Protein AF-A0AAX3N9U9-F1 (afdb_monomer_lite)

pLDDT: mean 83.17, std 14.62, range [28.64, 97.0]

Sequence (99 aa):
MCKTNSFKNKINFCFFFKNKQYFYKKYMKIFVSKKCKLKTNDIIITKNIFFLNKKIAIFKIEKILNIKERSIKFKRRKRYKKIFGYKKKYIIINLIYVK

Structure (mmCIF, N/CA/C/O backbone):
data_AF-A0AAX3N9U9-F1
#
_entry.id   AF-A0AAX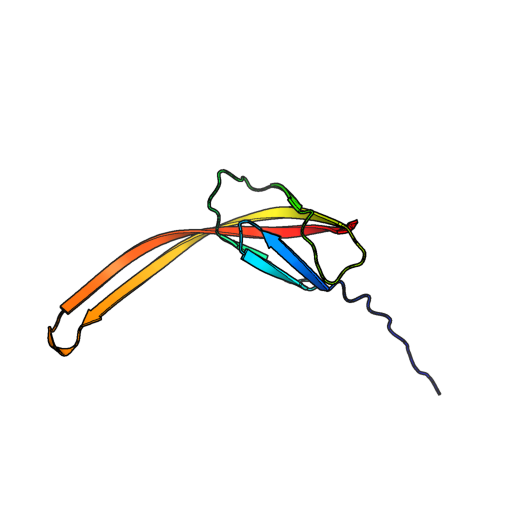3N9U9-F1
#
loop_
_atom_site.group_PDB
_atom_site.id
_atom_site.type_symbol
_atom_site.label_atom_id
_atom_site.label_alt_id
_atom_site.label_comp_id
_atom_site.label_asym_id
_atom_site.label_entity_id
_atom_site.label_seq_id
_atom_site.pdbx_PDB_ins_code
_atom_site.Cartn_x
_atom_site.Cartn_y
_atom_site.Cartn_z
_atom_site.occupancy
_atom_site.B_iso_or_equiv
_atom_site.auth_seq_id
_atom_site.auth_comp_id
_atom_site.auth_asym_id
_atom_site.auth_atom_id
_atom_site.pdbx_PDB_model_num
ATOM 1 N N . MET A 1 1 ? -22.392 -31.627 29.376 1.00 49.62 1 MET A N 1
ATOM 2 C CA . MET A 1 1 ? -22.652 -30.202 29.082 1.00 49.62 1 MET A CA 1
ATOM 3 C C . MET A 1 1 ? -21.390 -29.418 29.405 1.00 49.62 1 MET A C 1
ATOM 5 O O . MET A 1 1 ? -21.026 -29.396 30.562 1.00 49.62 1 MET A O 1
ATOM 9 N N . CYS A 1 2 ? -20.725 -28.843 28.398 1.00 28.64 2 CYS A N 1
ATOM 10 C CA . CYS A 1 2 ? -19.701 -27.795 28.525 1.00 28.64 2 CYS A CA 1
ATOM 11 C C . CYS A 1 2 ? -19.645 -27.059 27.174 1.00 28.64 2 CYS A C 1
ATOM 13 O O . CYS A 1 2 ? -19.053 -27.562 26.224 1.00 28.64 2 CYS A O 1
ATOM 15 N N . LYS A 1 3 ? -20.307 -25.899 27.051 1.00 36.72 3 LYS A N 1
ATOM 16 C CA . LYS A 1 3 ? -20.094 -24.970 25.927 1.00 36.72 3 LYS A CA 1
ATOM 17 C C . LYS A 1 3 ? -19.068 -23.939 26.383 1.00 36.72 3 LYS A C 1
ATOM 19 O O . LYS A 1 3 ? -19.394 -23.063 27.178 1.00 36.72 3 LYS A O 1
ATOM 24 N N . THR A 1 4 ? -17.835 -24.021 25.893 1.00 45.69 4 THR A N 1
ATOM 25 C CA . THR A 1 4 ? -16.869 -22.930 26.052 1.00 45.69 4 THR A CA 1
ATOM 26 C C . THR A 1 4 ? -17.204 -21.839 25.040 1.00 45.69 4 THR A C 1
ATOM 28 O O . THR A 1 4 ? -16.772 -21.861 23.888 1.00 45.69 4 THR A O 1
ATOM 31 N N . ASN A 1 5 ? -17.997 -20.856 25.471 1.00 43.06 5 ASN A N 1
ATOM 32 C CA . ASN A 1 5 ? -18.200 -19.616 24.724 1.00 43.06 5 ASN A CA 1
ATOM 33 C C . ASN A 1 5 ? -16.906 -18.791 24.760 1.00 43.06 5 ASN A C 1
ATOM 35 O O . ASN A 1 5 ? -16.745 -17.842 25.521 1.00 43.06 5 ASN A O 1
ATOM 39 N N . SER A 1 6 ? -15.959 -19.177 23.912 1.00 39.03 6 SER A N 1
ATOM 40 C CA . SER A 1 6 ? -14.798 -18.381 23.539 1.00 39.03 6 SER A CA 1
ATOM 41 C C . SER A 1 6 ? -15.292 -17.175 22.735 1.00 39.03 6 SER A C 1
ATOM 43 O O . SER A 1 6 ? -15.340 -17.190 21.503 1.00 39.03 6 SER A O 1
ATOM 45 N N . PHE A 1 7 ? -15.698 -16.110 23.433 1.00 42.16 7 PHE A N 1
ATOM 46 C CA . PHE A 1 7 ? -15.911 -14.793 22.837 1.00 42.16 7 PHE A CA 1
ATOM 47 C C . PHE A 1 7 ? -14.554 -14.229 22.390 1.00 42.16 7 PHE A C 1
ATOM 49 O O . PHE A 1 7 ? -13.974 -13.332 22.997 1.00 42.16 7 PHE A O 1
ATOM 56 N N . LYS A 1 8 ? -14.002 -14.758 21.293 1.00 44.03 8 LYS A N 1
ATOM 57 C CA . LYS A 1 8 ? -12.950 -14.061 20.553 1.00 44.03 8 LYS A CA 1
ATOM 58 C C . LYS A 1 8 ? -13.595 -12.808 19.973 1.00 44.03 8 LYS A C 1
ATOM 60 O O . LYS A 1 8 ? -14.243 -12.894 18.932 1.00 44.03 8 LYS A O 1
ATOM 65 N N . ASN A 1 9 ? -13.400 -11.655 20.617 1.00 53.56 9 ASN A N 1
ATOM 66 C CA . ASN A 1 9 ? -13.712 -10.348 20.038 1.00 53.56 9 ASN A CA 1
ATOM 67 C C . ASN A 1 9 ? -12.950 -10.202 18.711 1.00 53.56 9 ASN A C 1
ATOM 69 O O . ASN A 1 9 ? -11.772 -9.829 18.664 1.00 53.56 9 ASN A O 1
ATOM 73 N N . LYS A 1 10 ? -13.610 -10.575 17.613 1.00 62.69 10 LYS A N 1
ATOM 74 C CA . LYS A 1 10 ? -13.112 -10.418 16.250 1.00 62.69 10 LYS A CA 1
ATOM 75 C C . LYS A 1 10 ? -13.286 -8.944 15.888 1.00 62.69 10 LYS A C 1
ATOM 77 O O . LYS A 1 10 ? -14.341 -8.546 15.414 1.00 62.69 10 LYS A O 1
ATOM 82 N N . ILE A 1 11 ? -12.260 -8.128 16.147 1.00 71.50 11 ILE A N 1
ATOM 83 C CA . ILE A 1 11 ? -12.218 -6.739 15.670 1.00 71.50 11 ILE A CA 1
ATOM 84 C C . ILE A 1 11 ? -12.007 -6.786 14.156 1.00 71.50 11 ILE A C 1
ATOM 86 O O . ILE A 1 11 ? -10.880 -6.947 13.681 1.00 71.50 11 ILE A O 1
ATOM 90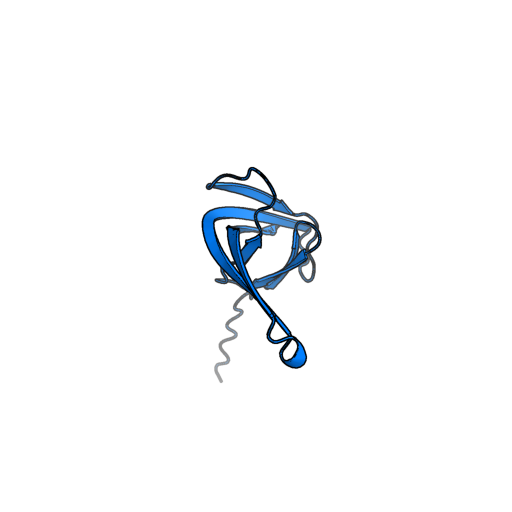 N N . ASN A 1 12 ? -13.111 -6.673 13.426 1.00 80.75 12 ASN A N 1
ATOM 91 C CA . ASN A 1 12 ? -13.145 -6.534 11.980 1.00 80.75 12 ASN A CA 1
ATOM 92 C C . ASN A 1 12 ? -13.850 -5.215 11.664 1.00 80.75 12 ASN A C 1
ATOM 94 O O . ASN A 1 12 ? -14.926 -4.969 12.199 1.00 80.75 12 ASN A O 1
ATOM 98 N N . PHE A 1 13 ? -13.259 -4.369 10.827 1.00 85.81 13 PHE A N 1
ATOM 99 C CA . PHE A 1 13 ? -13.892 -3.115 10.414 1.00 85.81 13 PHE A CA 1
ATOM 100 C C . PHE A 1 13 ? -13.400 -2.683 9.037 1.00 85.81 13 PHE A C 1
ATOM 102 O O . PHE A 1 13 ? -12.330 -3.096 8.590 1.00 85.81 13 PHE A O 1
ATOM 109 N N . CYS A 1 14 ? -14.168 -1.828 8.370 1.00 88.88 14 CYS A N 1
ATOM 110 C CA . CYS A 1 14 ? -13.726 -1.171 7.143 1.00 88.88 14 CYS A CA 1
ATOM 111 C C . CYS A 1 14 ? -13.308 0.263 7.444 1.00 88.88 14 CYS A C 1
ATOM 113 O O . CYS A 1 14 ? -13.917 0.913 8.287 1.00 88.88 14 CYS A O 1
ATOM 115 N N . PHE A 1 15 ? -12.321 0.786 6.723 1.00 88.88 15 PHE A N 1
ATOM 116 C CA . PHE A 1 15 ? -11.988 2.209 6.763 1.00 88.88 15 PHE A CA 1
ATOM 117 C C . PHE A 1 15 ? -11.645 2.749 5.376 1.00 88.88 15 PHE A C 1
ATOM 119 O O . PHE A 1 15 ? -11.153 2.015 4.515 1.00 88.88 15 PHE A O 1
ATOM 126 N N . PHE A 1 16 ? -11.878 4.044 5.160 1.00 87.25 16 PHE A N 1
ATOM 127 C CA . PHE A 1 16 ? -11.409 4.736 3.960 1.00 87.25 16 PHE A CA 1
ATOM 128 C C . PHE A 1 16 ? -10.041 5.373 4.177 1.00 87.25 16 PHE A C 1
ATOM 130 O O . PHE A 1 16 ? -9.807 6.095 5.145 1.00 87.25 16 PHE A O 1
ATOM 137 N N . PHE A 1 17 ? -9.153 5.177 3.205 1.00 86.00 17 PHE A N 1
ATOM 138 C CA . PHE A 1 17 ? -7.898 5.905 3.101 1.00 86.00 17 PHE A CA 1
ATOM 139 C C . PHE A 1 17 ? -7.636 6.298 1.646 1.00 86.00 17 PHE A C 1
ATOM 141 O O . PHE A 1 17 ? -7.557 5.440 0.768 1.00 86.00 17 PHE A O 1
ATOM 148 N N . LYS A 1 18 ? -7.482 7.604 1.380 1.00 80.25 18 LYS A N 1
ATOM 149 C CA . LYS A 1 18 ? -7.221 8.169 0.037 1.00 80.25 18 LYS A CA 1
ATOM 150 C C . LYS A 1 18 ? -8.129 7.582 -1.050 1.00 80.25 18 LYS A C 1
ATOM 152 O O . LYS A 1 18 ? -7.646 7.066 -2.061 1.00 80.25 18 LYS A O 1
ATOM 157 N N . ASN A 1 19 ? -9.435 7.653 -0.806 1.00 85.00 19 ASN A N 1
ATOM 158 C CA . ASN A 1 19 ? -10.502 7.217 -1.716 1.00 85.00 19 ASN A CA 1
ATOM 159 C C . ASN A 1 19 ? -10.500 5.711 -2.019 1.00 85.00 19 ASN A C 1
ATOM 161 O O . ASN A 1 19 ? -11.079 5.273 -3.008 1.00 85.00 19 ASN A O 1
ATOM 165 N N . LYS A 1 20 ? -9.840 4.906 -1.183 1.00 89.12 20 LYS A N 1
ATOM 166 C CA . LYS A 1 20 ? -9.913 3.447 -1.231 1.00 89.12 20 LYS A CA 1
ATOM 167 C C . LYS A 1 20 ? -10.439 2.917 0.088 1.00 89.12 20 LYS A C 1
ATOM 169 O O . LYS A 1 20 ? -10.024 3.387 1.147 1.00 89.12 20 LYS A O 1
ATOM 174 N N . GLN A 1 21 ? -11.336 1.945 0.005 1.00 90.25 21 GLN A N 1
ATOM 175 C CA . GLN A 1 21 ? -11.820 1.206 1.159 1.00 90.25 21 GLN A CA 1
ATOM 176 C C . GLN A 1 21 ? -10.861 0.057 1.462 1.00 90.25 21 GLN A C 1
ATOM 178 O O . GLN A 1 21 ? -10.426 -0.658 0.559 1.00 90.25 21 GLN A O 1
ATOM 183 N N . TYR A 1 22 ? -10.537 -0.113 2.735 1.00 90.81 22 TYR A N 1
ATOM 184 C CA . TYR A 1 22 ? -9.701 -1.190 3.237 1.00 90.81 22 TYR A CA 1
ATOM 185 C C . TYR A 1 22 ? -10.465 -1.957 4.306 1.00 90.81 22 TYR A C 1
ATOM 187 O O . TYR A 1 22 ? -11.119 -1.359 5.160 1.00 90.81 22 TYR A O 1
ATOM 195 N N . PHE A 1 23 ? -10.361 -3.281 4.264 1.00 88.56 23 PHE A N 1
ATOM 196 C CA . PHE A 1 23 ? -10.882 -4.157 5.303 1.00 88.56 23 PHE A CA 1
ATOM 197 C C . PHE A 1 23 ? -9.764 -4.487 6.291 1.00 88.56 23 PHE A C 1
ATOM 199 O O . PHE A 1 23 ? -8.697 -4.958 5.892 1.00 88.56 23 PHE A O 1
ATOM 206 N N . TYR A 1 24 ? -10.001 -4.236 7.574 1.00 88.38 24 TYR A N 1
ATOM 207 C CA . TYR A 1 24 ? -9.129 -4.654 8.658 1.00 88.38 24 TYR A CA 1
ATOM 208 C C . TYR A 1 24 ? -9.674 -5.923 9.307 1.00 88.38 24 TYR A C 1
ATOM 210 O O . TYR A 1 24 ? -10.840 -5.991 9.695 1.00 88.38 24 TYR A O 1
ATOM 218 N N . LYS A 1 25 ? -8.785 -6.900 9.483 1.00 85.38 25 LYS A N 1
ATOM 219 C CA . LYS A 1 25 ? -8.995 -8.108 10.279 1.00 85.38 25 LYS A CA 1
ATOM 220 C C . LYS A 1 25 ? -7.824 -8.236 11.244 1.00 85.38 25 LYS A C 1
ATOM 222 O O . LYS A 1 25 ? -6.684 -7.961 10.866 1.00 85.38 25 LYS A O 1
ATOM 227 N N . LYS A 1 26 ? -8.089 -8.665 12.480 1.00 78.19 26 LYS A N 1
ATOM 228 C CA . LYS A 1 26 ? -7.036 -8.900 13.483 1.00 78.19 26 LYS A CA 1
ATOM 229 C C . LYS A 1 26 ? -5.909 -9.767 12.886 1.00 78.19 26 LYS A C 1
ATOM 231 O O . LYS A 1 26 ? -6.197 -10.794 12.275 1.00 78.19 26 LYS A O 1
ATOM 236 N N . TYR A 1 27 ? -4.657 -9.337 13.077 1.00 77.25 27 TYR A N 1
ATOM 237 C CA . TYR A 1 27 ? -3.419 -9.945 12.544 1.00 77.25 27 TYR A CA 1
ATOM 238 C C . TYR A 1 27 ? -3.168 -9.794 11.033 1.00 77.25 27 TYR A C 1
ATOM 240 O O . TYR A 1 27 ? -2.197 -10.346 10.519 1.00 77.25 27 TYR A O 1
ATOM 248 N N . MET A 1 28 ? -3.988 -9.031 10.308 1.00 83.25 28 MET A N 1
ATOM 249 C CA . MET A 1 28 ? -3.764 -8.783 8.885 1.00 83.25 28 MET A CA 1
ATOM 250 C C . MET A 1 28 ? -2.858 -7.567 8.670 1.00 83.25 28 MET A C 1
ATOM 252 O O . MET A 1 28 ? -3.140 -6.477 9.167 1.00 83.25 28 MET A O 1
ATOM 256 N N . LYS A 1 29 ? -1.797 -7.735 7.873 1.00 84.38 29 LYS A N 1
ATOM 257 C CA . LYS A 1 29 ? -0.986 -6.610 7.389 1.00 84.38 29 LYS A CA 1
ATOM 258 C C . LYS A 1 29 ? -1.723 -5.909 6.254 1.00 84.38 29 LYS A C 1
ATOM 260 O O . LYS A 1 29 ? -2.087 -6.548 5.267 1.00 84.38 29 LYS A O 1
ATOM 265 N N . ILE A 1 30 ? -1.920 -4.598 6.371 1.00 87.88 30 ILE A N 1
ATOM 266 C CA . ILE A 1 30 ? -2.580 -3.810 5.326 1.00 87.88 30 ILE A CA 1
ATOM 267 C C . ILE A 1 30 ? -1.531 -3.091 4.488 1.00 87.88 30 ILE A C 1
ATOM 269 O O . ILE A 1 30 ? -0.750 -2.289 4.998 1.00 87.88 30 ILE A O 1
ATOM 273 N N . PHE A 1 31 ? -1.559 -3.353 3.181 1.00 88.56 31 PHE A N 1
ATOM 274 C CA . PHE A 1 31 ? -0.709 -2.692 2.199 1.00 88.56 31 PHE A CA 1
ATOM 275 C C . PHE A 1 31 ? -1.457 -1.532 1.554 1.00 88.56 31 PHE A C 1
ATOM 277 O O . PHE A 1 31 ? -2.459 -1.707 0.859 1.00 88.56 31 PHE A O 1
ATOM 284 N N . VAL A 1 32 ? -0.931 -0.330 1.739 1.00 88.38 32 VAL A N 1
ATOM 285 C CA . VAL A 1 32 ? -1.512 0.894 1.191 1.00 88.38 32 VAL A CA 1
ATOM 286 C C . VAL A 1 32 ? -0.545 1.512 0.193 1.00 88.38 32 VAL A C 1
ATOM 288 O O . VAL A 1 32 ? 0.655 1.615 0.440 1.00 88.38 32 VAL A O 1
ATOM 291 N N . SER A 1 33 ? -1.045 1.946 -0.964 1.00 84.81 33 SER A N 1
ATOM 292 C CA . SER A 1 33 ? -0.202 2.623 -1.952 1.00 84.81 33 SER A CA 1
ATOM 293 C C . SER A 1 33 ? 0.255 3.983 -1.424 1.00 84.81 33 SER A C 1
ATOM 295 O O . SER A 1 33 ? -0.565 4.848 -1.095 1.00 84.81 33 SER A O 1
ATOM 297 N N . LYS A 1 34 ? 1.567 4.203 -1.392 1.00 79.38 34 LYS A N 1
ATOM 298 C CA . LYS A 1 34 ? 2.166 5.437 -0.895 1.00 79.38 34 LYS A CA 1
ATOM 299 C C . LYS A 1 34 ? 2.171 6.501 -1.991 1.00 79.38 34 LYS A C 1
ATOM 301 O O . LYS A 1 34 ? 3.048 6.510 -2.846 1.00 79.38 34 LYS A O 1
ATOM 306 N N . LYS A 1 35 ? 1.204 7.421 -1.939 1.00 69.25 35 LYS A N 1
ATOM 307 C CA . LYS A 1 35 ? 1.188 8.631 -2.787 1.00 69.25 35 LYS A CA 1
ATOM 308 C C . LYS A 1 35 ? 1.791 9.885 -2.125 1.00 69.25 35 LYS A C 1
ATOM 310 O O . LYS A 1 35 ? 2.029 10.859 -2.816 1.00 69.25 35 LYS A O 1
ATOM 315 N N . CYS A 1 36 ? 2.044 9.877 -0.809 1.00 67.94 36 CYS A N 1
ATOM 316 C CA . CYS A 1 36 ? 2.513 11.061 -0.059 1.00 67.94 36 CYS A CA 1
ATOM 317 C C . CYS A 1 36 ? 3.847 10.812 0.665 1.00 67.94 36 CYS A C 1
ATOM 319 O O . CYS A 1 36 ? 4.264 9.661 0.831 1.00 67.94 36 CYS A O 1
ATOM 321 N N . LYS A 1 37 ? 4.480 11.899 1.128 1.00 77.44 37 LYS A N 1
ATOM 322 C CA . LYS A 1 37 ? 5.745 11.936 1.886 1.00 77.44 37 LYS A CA 1
ATOM 323 C C . LYS A 1 37 ? 5.597 11.415 3.334 1.00 77.44 37 LYS A C 1
ATOM 325 O O . LYS A 1 37 ? 5.931 12.113 4.274 1.00 77.44 37 LYS A O 1
ATOM 330 N N . LEU A 1 38 ? 5.087 10.197 3.512 1.00 83.44 38 LEU A N 1
ATOM 331 C CA . LEU A 1 38 ? 5.032 9.529 4.822 1.00 83.44 38 LEU A CA 1
ATOM 332 C C . LEU A 1 38 ? 6.374 8.850 5.140 1.00 83.44 38 LEU A C 1
ATOM 334 O O . LEU A 1 38 ? 7.013 8.326 4.226 1.00 83.44 38 LEU A O 1
ATOM 338 N N . LYS A 1 39 ? 6.806 8.810 6.393 1.00 87.00 39 LYS A N 1
ATOM 339 C CA . LYS A 1 39 ? 7.987 8.078 6.872 1.00 87.00 39 LYS A CA 1
ATOM 340 C C . LYS A 1 39 ? 7.563 6.847 7.682 1.00 87.00 39 LYS A C 1
ATOM 342 O O . LYS A 1 39 ? 6.391 6.649 7.989 1.00 87.00 39 LYS A O 1
ATOM 347 N N . THR A 1 40 ? 8.504 5.943 7.937 1.00 87.88 40 THR A N 1
ATOM 348 C CA . THR A 1 40 ? 8.292 4.868 8.918 1.00 87.88 40 THR A CA 1
ATOM 349 C C . THR A 1 40 ? 8.038 5.481 10.290 1.00 87.88 40 THR A C 1
ATOM 351 O O . THR A 1 40 ? 8.605 6.524 10.596 1.00 87.88 40 THR A O 1
ATOM 354 N N . ASN A 1 41 ? 7.227 4.820 11.112 1.00 89.81 41 ASN A N 1
ATOM 355 C CA . ASN A 1 41 ? 6.768 5.269 12.429 1.00 89.81 41 ASN A CA 1
ATOM 356 C C . ASN A 1 41 ? 5.780 6.444 12.455 1.00 89.81 41 ASN A C 1
ATOM 358 O O . ASN A 1 41 ? 5.275 6.738 13.536 1.00 89.81 41 ASN A O 1
ATOM 362 N N . ASP A 1 42 ? 5.427 7.044 11.315 1.00 89.88 42 ASP A N 1
ATOM 363 C CA . ASP A 1 42 ? 4.351 8.040 11.278 1.00 89.88 42 ASP A CA 1
ATOM 364 C C . ASP A 1 42 ? 3.014 7.429 11.725 1.00 89.88 42 ASP A C 1
ATOM 366 O O . ASP A 1 42 ? 2.732 6.241 11.503 1.00 89.88 42 ASP A O 1
ATOM 370 N N . ILE A 1 43 ? 2.170 8.275 12.314 1.00 90.75 43 ILE A N 1
ATOM 371 C CA . ILE A 1 43 ? 0.833 7.917 12.784 1.00 90.75 43 ILE A CA 1
ATOM 372 C C . ILE A 1 43 ? -0.207 8.390 11.766 1.00 90.75 43 ILE A C 1
ATOM 374 O O . ILE A 1 43 ? -0.177 9.523 11.290 1.00 90.75 43 ILE A O 1
ATOM 378 N N . ILE A 1 44 ? -1.152 7.513 11.438 1.00 88.25 44 ILE A N 1
ATOM 379 C CA . ILE A 1 44 ? -2.292 7.790 10.567 1.00 88.25 44 ILE A CA 1
ATOM 380 C C . ILE A 1 44 ? -3.561 7.676 11.405 1.00 88.25 44 ILE A C 1
ATOM 382 O O . ILE A 1 44 ? -3.852 6.617 11.957 1.00 88.25 44 ILE A O 1
ATOM 386 N N . ILE A 1 45 ? -4.340 8.751 11.454 1.00 88.44 45 ILE A N 1
ATOM 387 C CA . ILE A 1 45 ? -5.632 8.788 12.141 1.00 88.44 45 ILE A CA 1
ATOM 388 C C . ILE A 1 45 ? -6.731 8.816 11.080 1.00 88.44 45 ILE A C 1
ATOM 390 O O . ILE A 1 45 ? -6.724 9.667 10.191 1.00 88.44 45 ILE A O 1
ATOM 394 N N . THR A 1 46 ? -7.676 7.883 11.165 1.00 86.31 46 THR A N 1
ATOM 395 C CA . THR A 1 46 ? -8.834 7.811 10.262 1.00 86.31 46 THR A CA 1
ATOM 396 C C . THR A 1 46 ? -10.129 7.915 11.058 1.00 86.31 46 THR A C 1
ATOM 398 O O . THR A 1 46 ? -10.286 7.227 12.064 1.00 86.31 46 THR A O 1
ATOM 401 N N . LYS A 1 47 ? -11.042 8.786 10.608 1.00 86.56 47 LYS A N 1
ATOM 402 C CA . LYS A 1 47 ? -12.394 8.952 11.175 1.00 86.56 47 LYS A CA 1
ATOM 403 C C . LYS A 1 47 ? -13.480 8.220 10.370 1.00 86.56 47 LYS A C 1
ATOM 405 O O . LYS A 1 47 ? -14.595 8.037 10.838 1.00 86.56 47 LYS A O 1
ATOM 410 N N . ASN A 1 48 ? -13.150 7.784 9.154 1.00 82.19 48 ASN A N 1
ATOM 411 C CA . ASN A 1 48 ? -14.101 7.187 8.217 1.00 82.19 48 ASN A CA 1
ATOM 412 C C . ASN A 1 48 ? -14.087 5.662 8.361 1.00 82.19 48 ASN A C 1
ATOM 414 O O . ASN A 1 48 ? -13.472 4.974 7.541 1.00 82.19 48 ASN A O 1
ATOM 418 N N . ILE A 1 49 ? -14.706 5.163 9.431 1.00 85.75 49 ILE A N 1
ATOM 419 C CA . ILE A 1 49 ? -14.762 3.740 9.796 1.00 85.75 49 ILE A CA 1
ATOM 420 C C . ILE A 1 49 ? -16.199 3.241 9.704 1.00 85.75 49 ILE A C 1
ATOM 422 O O . ILE A 1 49 ? -17.135 3.968 10.018 1.00 85.75 49 ILE A O 1
ATOM 426 N N . PHE A 1 50 ? -16.357 1.986 9.292 1.00 81.69 50 PHE A N 1
ATOM 427 C CA . PHE A 1 50 ? -17.641 1.304 9.152 1.00 81.69 50 PHE A CA 1
ATOM 428 C C . PHE A 1 50 ? -17.593 -0.049 9.857 1.00 81.69 50 PHE A C 1
ATOM 430 O O . PHE A 1 50 ? -16.518 -0.637 10.016 1.00 81.69 50 PHE A O 1
ATOM 437 N N . PHE A 1 51 ? -18.774 -0.571 10.201 1.00 75.31 51 PHE A N 1
ATOM 438 C CA . PHE A 1 51 ? -18.971 -1.876 10.851 1.00 75.31 51 PHE A CA 1
ATOM 439 C C . PHE A 1 51 ? -18.417 -1.975 12.280 1.00 75.31 51 PHE A C 1
ATOM 441 O O . PHE A 1 51 ? -18.213 -3.069 12.799 1.00 75.31 51 PHE A O 1
ATOM 448 N N . LEU A 1 52 ? -18.184 -0.833 12.928 1.00 75.69 52 LEU A N 1
ATOM 449 C CA . LEU A 1 52 ? -17.744 -0.749 14.313 1.00 75.69 52 LEU A CA 1
ATOM 450 C C . LEU A 1 52 ? -18.444 0.443 14.976 1.00 75.69 52 LEU A C 1
ATOM 452 O O . LEU A 1 52 ? -18.504 1.509 14.374 1.00 75.69 52 LEU A O 1
ATOM 456 N N . ASN A 1 53 ? -18.894 0.310 16.230 1.00 73.06 53 ASN A N 1
ATOM 457 C CA . ASN A 1 53 ? -19.502 1.419 17.001 1.00 73.06 53 ASN A CA 1
ATOM 458 C C . ASN A 1 53 ? -18.510 2.554 17.342 1.00 73.06 53 ASN A C 1
ATOM 460 O O . ASN A 1 53 ? -18.835 3.493 18.064 1.00 73.06 53 ASN A O 1
ATOM 464 N N . LYS A 1 54 ? -17.280 2.440 16.847 1.00 76.06 54 LYS A N 1
ATOM 465 C CA . LYS A 1 54 ? -16.136 3.298 17.115 1.00 76.06 54 LYS A CA 1
ATOM 466 C C . LYS A 1 54 ? -15.952 4.282 15.968 1.00 76.06 54 LYS A C 1
ATOM 468 O O . LYS A 1 54 ? -16.191 3.940 14.812 1.00 76.06 54 LYS A O 1
ATOM 473 N N . LYS A 1 55 ? -15.504 5.495 16.282 1.00 79.00 55 LYS A N 1
ATOM 474 C CA . LYS A 1 55 ? -15.423 6.603 15.317 1.00 79.00 55 LYS A CA 1
ATOM 475 C C . LYS A 1 55 ? -14.000 6.878 14.839 1.00 79.00 55 LYS A C 1
ATOM 477 O O . LYS A 1 55 ? -13.829 7.606 13.868 1.00 79.00 55 LYS A O 1
ATOM 482 N N . ILE A 1 56 ? -12.974 6.350 15.511 1.00 86.00 56 ILE A N 1
ATOM 483 C CA . ILE A 1 56 ? -11.572 6.678 1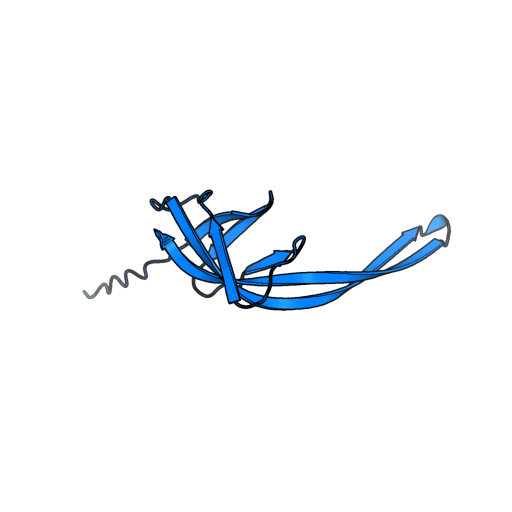5.236 1.00 86.00 56 ILE A CA 1
ATOM 484 C C . ILE A 1 56 ? -10.694 5.424 15.279 1.00 86.00 56 ILE A C 1
ATOM 486 O O . ILE A 1 56 ? -10.747 4.630 16.213 1.00 86.00 56 ILE A O 1
ATOM 490 N N . ALA A 1 57 ? -9.816 5.281 14.289 1.00 87.75 57 ALA A N 1
ATOM 491 C CA . ALA A 1 57 ? -8.788 4.249 14.230 1.00 87.75 57 ALA A CA 1
ATOM 492 C C . ALA A 1 57 ? -7.441 4.913 13.991 1.00 87.75 57 ALA A C 1
ATOM 494 O O . ALA A 1 57 ? -7.294 5.773 13.114 1.00 87.75 57 ALA A O 1
ATOM 495 N N . ILE A 1 58 ? -6.469 4.490 14.790 1.00 89.88 58 ILE A N 1
ATOM 496 C CA . ILE A 1 58 ? -5.109 4.999 14.793 1.00 89.88 58 ILE A CA 1
ATOM 497 C C . ILE A 1 58 ? -4.188 3.879 14.332 1.00 89.88 58 ILE A C 1
ATOM 499 O O . ILE A 1 58 ? -4.115 2.813 14.949 1.00 89.88 58 ILE A O 1
ATOM 503 N N . PHE A 1 59 ? -3.464 4.144 13.253 1.00 90.25 59 PHE A N 1
ATOM 504 C CA . PHE A 1 59 ? -2.507 3.231 12.654 1.00 90.25 59 PHE A CA 1
ATOM 505 C C . PHE A 1 59 ? -1.093 3.798 12.740 1.00 90.25 59 PHE A C 1
ATOM 507 O O . PHE A 1 59 ? -0.895 5.005 12.638 1.00 90.25 59 PHE A O 1
ATOM 514 N N . LYS A 1 60 ? -0.100 2.920 12.856 1.00 92.00 60 LYS A N 1
ATOM 515 C CA . LYS A 1 60 ? 1.323 3.242 12.718 1.00 92.00 60 LYS A CA 1
ATOM 516 C C . LYS A 1 60 ? 1.860 2.667 11.424 1.00 92.00 60 LYS A C 1
ATOM 518 O O . LYS A 1 60 ? 1.548 1.529 11.070 1.00 92.00 60 LYS A O 1
ATOM 523 N N . ILE A 1 61 ? 2.703 3.427 10.738 1.00 91.75 61 ILE A N 1
ATOM 524 C CA . ILE A 1 61 ? 3.441 2.925 9.581 1.00 91.75 61 ILE A CA 1
ATOM 525 C C . ILE A 1 61 ? 4.600 2.065 10.075 1.00 91.75 61 ILE A C 1
ATOM 527 O O . ILE A 1 61 ? 5.571 2.574 10.626 1.00 91.75 61 ILE A O 1
ATOM 531 N N . GLU A 1 62 ? 4.510 0.760 9.846 1.00 91.00 62 GLU A N 1
ATOM 532 C CA . GLU A 1 62 ? 5.547 -0.193 10.242 1.00 91.00 62 GLU A CA 1
ATOM 533 C C . GLU A 1 62 ? 6.710 -0.178 9.243 1.00 91.00 62 GLU A C 1
ATOM 535 O O . GLU A 1 62 ? 7.872 -0.057 9.619 1.00 91.00 62 GLU A O 1
ATOM 540 N N . LYS A 1 63 ? 6.403 -0.274 7.944 1.00 91.69 63 LYS A N 1
ATOM 541 C CA . LYS A 1 63 ? 7.420 -0.429 6.897 1.00 91.69 63 LYS A CA 1
ATOM 542 C C . LYS A 1 63 ? 7.002 0.230 5.592 1.00 91.69 63 LYS A C 1
ATOM 544 O O . LYS A 1 63 ? 5.824 0.268 5.244 1.00 91.69 63 LYS A O 1
ATOM 549 N N . ILE A 1 64 ? 7.986 0.707 4.833 1.00 91.19 64 ILE A N 1
ATOM 550 C CA . ILE A 1 64 ? 7.814 1.182 3.457 1.00 91.19 64 ILE A CA 1
ATOM 551 C C . ILE A 1 64 ? 8.481 0.174 2.518 1.00 91.19 64 ILE A C 1
ATOM 553 O O . ILE A 1 64 ? 9.637 -0.191 2.714 1.00 91.19 64 ILE A O 1
ATOM 557 N N . LEU A 1 65 ? 7.761 -0.256 1.486 1.00 89.19 65 LEU A N 1
ATOM 558 C CA . LEU A 1 65 ? 8.248 -1.171 0.459 1.00 89.19 65 LEU A CA 1
ATOM 559 C C . LEU A 1 65 ? 8.315 -0.467 -0.893 1.00 89.19 65 LEU A C 1
ATOM 561 O O . LEU A 1 65 ? 7.366 0.201 -1.300 1.00 89.19 65 LEU A O 1
ATOM 565 N N . ASN A 1 66 ? 9.417 -0.666 -1.611 1.00 89.94 66 ASN A N 1
ATOM 566 C CA . ASN A 1 66 ? 9.567 -0.246 -3.000 1.00 89.94 66 ASN A CA 1
ATOM 567 C C . ASN A 1 66 ? 9.554 -1.495 -3.884 1.00 89.94 66 ASN A C 1
ATOM 569 O O . ASN A 1 66 ? 10.535 -2.231 -3.929 1.00 89.94 66 ASN A O 1
ATOM 573 N N . ILE A 1 67 ? 8.449 -1.726 -4.586 1.00 90.81 67 ILE A N 1
ATOM 574 C CA . ILE A 1 67 ? 8.256 -2.896 -5.446 1.00 90.81 67 ILE A CA 1
ATOM 575 C C . ILE A 1 67 ? 8.521 -2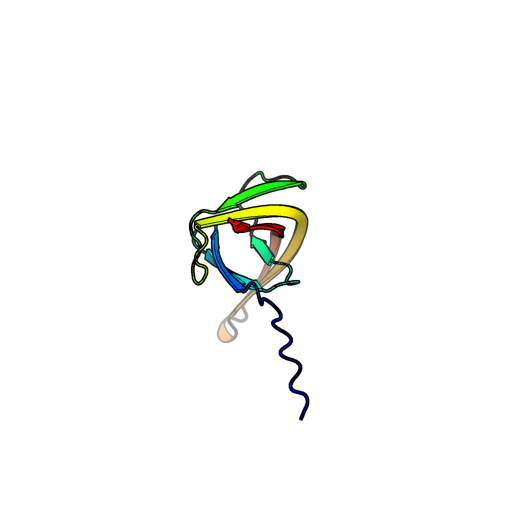.487 -6.897 1.00 90.81 67 ILE A C 1
ATOM 577 O O . ILE A 1 67 ? 8.022 -1.458 -7.359 1.00 90.81 67 ILE A O 1
ATOM 581 N N . LYS A 1 68 ? 9.332 -3.270 -7.618 1.00 91.69 68 LYS A N 1
ATOM 582 C CA . LYS A 1 68 ? 9.484 -3.138 -9.074 1.00 91.69 68 LYS A CA 1
ATOM 583 C C . LYS A 1 68 ? 8.328 -3.889 -9.734 1.00 91.69 68 LYS A C 1
ATOM 585 O O . LYS A 1 68 ? 8.216 -5.096 -9.567 1.00 91.69 68 LYS A O 1
ATOM 590 N N . GLU A 1 69 ? 7.490 -3.181 -10.477 1.00 90.62 69 GLU A N 1
ATOM 591 C CA . GLU A 1 69 ? 6.410 -3.761 -11.275 1.00 90.62 69 GLU A CA 1
ATOM 592 C C . GLU A 1 69 ? 6.766 -3.649 -12.765 1.00 90.62 69 GLU A C 1
ATOM 594 O O . GLU A 1 69 ? 7.510 -2.756 -13.190 1.00 90.62 69 GLU A O 1
ATOM 599 N N . ARG A 1 70 ? 6.250 -4.579 -13.571 1.00 92.94 70 ARG A N 1
ATOM 600 C CA . ARG A 1 70 ? 6.374 -4.557 -15.030 1.00 92.94 70 ARG A CA 1
ATOM 601 C C . ARG A 1 70 ? 4.991 -4.670 -15.646 1.00 92.94 70 ARG A C 1
ATOM 603 O O . ARG A 1 70 ? 4.192 -5.492 -15.213 1.00 92.94 70 ARG A O 1
ATOM 610 N N . SER A 1 71 ? 4.730 -3.874 -16.674 1.00 93.12 71 SER A N 1
ATOM 611 C CA . SER A 1 71 ? 3.535 -3.997 -17.502 1.00 93.12 71 SER A CA 1
ATOM 612 C C . SER A 1 71 ? 3.923 -4.286 -18.947 1.00 93.12 71 SER A C 1
ATOM 614 O O . SER A 1 71 ? 4.958 -3.835 -19.442 1.00 93.12 71 SER A O 1
ATOM 616 N N . ILE A 1 72 ? 3.098 -5.077 -19.628 1.00 95.19 72 ILE A N 1
ATOM 617 C CA . ILE A 1 72 ? 3.323 -5.481 -21.015 1.00 95.19 72 ILE A CA 1
ATOM 618 C C . ILE A 1 72 ? 2.106 -5.042 -21.823 1.00 95.19 72 ILE A C 1
ATOM 620 O O . ILE A 1 72 ? 0.988 -5.465 -21.548 1.00 95.19 72 ILE A O 1
ATOM 624 N N . LYS A 1 73 ? 2.320 -4.192 -22.830 1.00 96.12 73 LYS A N 1
ATOM 625 C CA . LYS A 1 73 ? 1.324 -3.886 -23.862 1.00 96.12 73 LYS A CA 1
ATOM 626 C C . LYS A 1 73 ? 1.640 -4.732 -25.088 1.00 96.12 73 LYS A C 1
ATOM 628 O O . LYS A 1 73 ? 2.704 -4.578 -25.682 1.00 96.12 73 LYS A O 1
ATOM 633 N N . PHE A 1 74 ? 0.727 -5.617 -25.471 1.00 96.94 74 PHE A N 1
ATOM 634 C CA . PHE A 1 74 ? 0.915 -6.536 -26.592 1.00 96.94 74 PHE A CA 1
ATOM 635 C C . PHE A 1 74 ? -0.301 -6.523 -27.523 1.00 96.94 74 PHE A C 1
ATOM 637 O O . PHE A 1 74 ? -1.436 -6.589 -27.059 1.00 96.94 74 PHE A O 1
ATOM 644 N N . LYS A 1 75 ? -0.070 -6.434 -28.839 1.00 97.00 75 LYS A N 1
ATOM 645 C CA . LYS A 1 75 ? -1.100 -6.548 -29.885 1.00 97.00 75 LYS A CA 1
ATOM 646 C C . LYS A 1 75 ? -0.694 -7.645 -30.873 1.00 97.00 75 LYS A C 1
ATOM 648 O O . LYS A 1 75 ? 0.150 -7.407 -31.735 1.00 97.00 75 LYS A O 1
ATOM 653 N N . ARG A 1 76 ? -1.342 -8.817 -30.773 1.00 94.00 76 ARG A N 1
ATOM 654 C CA . ARG A 1 76 ? -1.046 -10.039 -31.556 1.00 94.00 76 ARG A CA 1
ATOM 655 C C . ARG A 1 76 ? -0.960 -9.793 -33.066 1.00 94.00 76 ARG A C 1
ATOM 657 O O . ARG A 1 76 ? 0.094 -10.000 -33.654 1.00 94.00 76 ARG A O 1
ATOM 664 N N . ARG A 1 77 ? -2.038 -9.288 -33.680 1.00 96.50 77 ARG A N 1
ATOM 665 C CA . ARG A 1 77 ? -2.133 -9.108 -35.146 1.00 96.50 77 ARG A CA 1
ATOM 666 C C . ARG A 1 77 ? -1.158 -8.070 -35.708 1.00 96.50 77 ARG A C 1
ATOM 668 O O . ARG A 1 77 ? -0.746 -8.184 -36.849 1.00 96.50 77 ARG A O 1
ATOM 675 N N . LYS A 1 78 ? -0.759 -7.084 -34.898 1.00 96.44 78 LYS A N 1
ATOM 676 C CA . LYS A 1 78 ? 0.216 -6.053 -35.294 1.00 96.44 78 LYS A CA 1
ATOM 677 C C . LYS A 1 78 ? 1.665 -6.448 -34.985 1.00 96.44 78 LYS A C 1
ATOM 679 O O . LYS A 1 78 ? 2.543 -5.610 -35.132 1.00 96.44 78 LYS A O 1
ATOM 684 N N . ARG A 1 79 ? 1.902 -7.667 -34.468 1.00 94.44 79 ARG A N 1
ATOM 685 C CA . ARG A 1 79 ? 3.204 -8.133 -33.947 1.00 94.44 79 ARG A CA 1
ATOM 686 C C . ARG A 1 79 ? 3.886 -7.108 -33.022 1.00 94.44 79 ARG A C 1
ATOM 688 O O . ARG A 1 79 ? 5.104 -7.028 -32.943 1.00 94.44 79 ARG A O 1
ATOM 695 N N . TYR A 1 80 ? 3.092 -6.319 -32.296 1.00 96.56 80 TYR A N 1
ATOM 696 C CA . TYR A 1 80 ? 3.589 -5.221 -31.470 1.00 96.56 80 TYR A CA 1
ATOM 697 C C . TYR A 1 80 ? 3.681 -5.650 -30.010 1.00 96.56 80 TYR A C 1
ATOM 699 O O . TYR A 1 80 ? 2.687 -6.106 -29.435 1.00 96.56 80 TYR A O 1
ATOM 707 N N . LYS A 1 81 ? 4.840 -5.43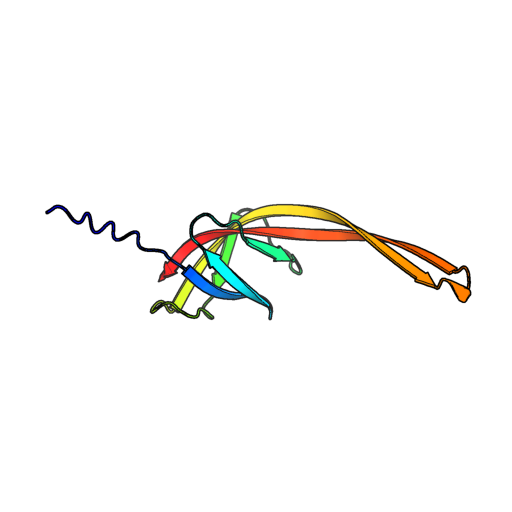2 -29.384 1.00 96.62 81 LYS A N 1
ATOM 708 C CA . LYS A 1 81 ? 5.077 -5.668 -27.956 1.00 96.62 81 LYS A CA 1
ATOM 709 C C . LYS A 1 81 ? 5.862 -4.503 -27.365 1.00 96.62 81 LYS A C 1
ATOM 711 O O . LYS A 1 81 ? 6.908 -4.136 -27.884 1.00 96.62 81 LYS A O 1
ATOM 716 N N . LYS A 1 82 ? 5.388 -3.955 -26.248 1.00 96.56 82 LYS A N 1
ATOM 717 C CA . LYS A 1 82 ? 6.112 -2.957 -25.457 1.00 96.56 82 LYS A CA 1
ATOM 718 C C . LYS A 1 82 ? 6.072 -3.335 -23.985 1.00 96.56 82 LYS A C 1
ATOM 720 O O . LYS A 1 82 ? 5.006 -3.618 -23.442 1.00 96.56 82 LYS A O 1
ATOM 725 N N . ILE A 1 83 ? 7.240 -3.359 -23.358 1.00 96.00 83 ILE A N 1
ATOM 726 C CA . ILE A 1 83 ? 7.414 -3.675 -21.940 1.00 96.00 83 ILE A CA 1
ATOM 727 C C . ILE A 1 83 ? 7.765 -2.372 -21.228 1.00 96.00 83 ILE A C 1
ATOM 729 O O . ILE A 1 83 ? 8.628 -1.629 -21.685 1.00 96.00 83 ILE A O 1
ATOM 733 N N . PHE A 1 84 ? 7.102 -2.099 -20.112 1.00 95.56 84 PHE A N 1
ATOM 734 C CA . PHE A 1 84 ? 7.373 -0.947 -19.263 1.00 95.56 84 PHE A CA 1
ATOM 735 C C . PHE A 1 84 ? 7.717 -1.436 -17.862 1.00 95.56 84 PHE A C 1
ATOM 737 O O . PHE A 1 84 ? 7.022 -2.287 -17.309 1.00 95.56 84 PHE A O 1
ATOM 744 N N . GLY A 1 85 ? 8.781 -0.895 -17.278 1.00 94.44 85 GLY A N 1
ATOM 745 C CA . GLY A 1 85 ? 9.111 -1.090 -15.870 1.00 94.44 85 GLY A CA 1
ATOM 746 C C . GLY A 1 85 ? 8.805 0.174 -15.082 1.00 94.44 85 GLY A C 1
ATOM 747 O O . GLY A 1 85 ? 9.081 1.274 -15.551 1.00 94.44 85 GLY A O 1
ATOM 748 N N . TYR A 1 86 ? 8.260 0.034 -13.878 1.00 92.19 86 TYR A N 1
ATOM 749 C CA . TYR A 1 86 ? 8.090 1.157 -12.960 1.00 92.19 86 TYR A CA 1
ATOM 750 C C . TYR A 1 86 ? 8.242 0.701 -11.505 1.00 92.19 86 TYR A C 1
ATOM 752 O O . TYR A 1 86 ? 8.097 -0.474 -11.172 1.00 92.19 86 TYR A O 1
ATOM 760 N N . LYS A 1 87 ? 8.590 1.637 -10.617 1.00 89.69 87 LYS A N 1
ATOM 761 C CA . LYS A 1 87 ? 8.709 1.381 -9.175 1.00 89.69 87 LYS A CA 1
ATOM 762 C C . LYS A 1 87 ? 7.474 1.919 -8.470 1.00 89.69 87 LYS A C 1
ATOM 764 O O . LYS A 1 87 ? 7.147 3.095 -8.616 1.00 89.69 87 LYS A O 1
ATOM 769 N N . LYS A 1 88 ? 6.823 1.086 -7.665 1.00 89.00 88 LYS A N 1
ATOM 770 C CA . LYS A 1 88 ? 5.659 1.471 -6.870 1.00 89.00 88 LYS A CA 1
ATOM 771 C C . LYS A 1 88 ? 5.973 1.359 -5.388 1.00 89.00 88 LYS A C 1
ATOM 773 O O . LYS A 1 88 ? 6.564 0.383 -4.931 1.00 89.00 88 LYS A O 1
ATOM 778 N N . LYS A 1 89 ? 5.608 2.401 -4.644 1.00 90.31 89 LYS A N 1
ATOM 779 C CA . LYS A 1 89 ? 5.837 2.478 -3.203 1.00 90.31 89 LYS A CA 1
ATOM 780 C C . LYS A 1 89 ? 4.577 2.053 -2.457 1.00 90.31 89 LYS A C 1
ATOM 782 O O . LYS A 1 89 ? 3.493 2.577 -2.722 1.00 90.31 89 LYS A O 1
ATOM 787 N N . TYR A 1 90 ? 4.730 1.157 -1.496 1.00 90.88 90 TYR A N 1
ATOM 788 C CA . TYR A 1 90 ? 3.679 0.708 -0.592 1.00 90.88 90 TYR A CA 1
ATOM 789 C C . TYR A 1 90 ? 4.092 0.985 0.853 1.00 90.88 90 TYR A C 1
ATOM 791 O O . TYR A 1 90 ? 5.279 1.036 1.168 1.00 90.88 90 TYR A O 1
ATOM 799 N N . ILE A 1 91 ? 3.115 1.190 1.726 1.00 91.94 91 ILE A N 1
ATOM 800 C CA . ILE A 1 91 ? 3.306 1.234 3.174 1.00 91.94 91 ILE A CA 1
ATOM 801 C C . ILE A 1 91 ? 2.534 0.092 3.816 1.00 91.94 91 ILE A C 1
ATOM 803 O O . ILE A 1 91 ? 1.422 -0.219 3.388 1.00 91.94 91 ILE A O 1
ATOM 807 N N . ILE A 1 92 ? 3.138 -0.513 4.829 1.00 91.44 92 ILE A N 1
ATOM 808 C CA . ILE A 1 92 ? 2.482 -1.447 5.734 1.00 91.44 92 ILE A CA 1
ATOM 809 C C . ILE A 1 92 ? 2.048 -0.648 6.952 1.00 91.44 92 ILE A C 1
ATOM 811 O O . ILE A 1 92 ? 2.869 0.042 7.563 1.00 91.44 92 ILE A O 1
ATOM 815 N N . ILE A 1 93 ? 0.762 -0.727 7.271 1.00 90.81 93 ILE A N 1
ATOM 816 C CA . ILE A 1 93 ? 0.180 -0.066 8.436 1.00 90.81 93 ILE A CA 1
ATOM 817 C C . ILE A 1 93 ? -0.302 -1.106 9.442 1.00 90.81 93 ILE A C 1
ATOM 819 O O . ILE A 1 93 ? -0.951 -2.082 9.064 1.00 90.81 93 ILE A O 1
ATOM 823 N N . ASN A 1 94 ? -0.007 -0.859 10.716 1.00 89.69 94 ASN A N 1
ATOM 824 C CA . ASN A 1 94 ? -0.467 -1.664 11.841 1.00 89.69 94 ASN A CA 1
ATOM 825 C C . ASN A 1 94 ? -1.401 -0.846 12.717 1.00 89.69 94 ASN A C 1
ATOM 827 O O . ASN A 1 94 ? -1.176 0.340 12.949 1.00 89.69 94 ASN A O 1
ATOM 831 N N . LEU A 1 95 ? -2.456 -1.488 13.202 1.00 88.81 95 LEU A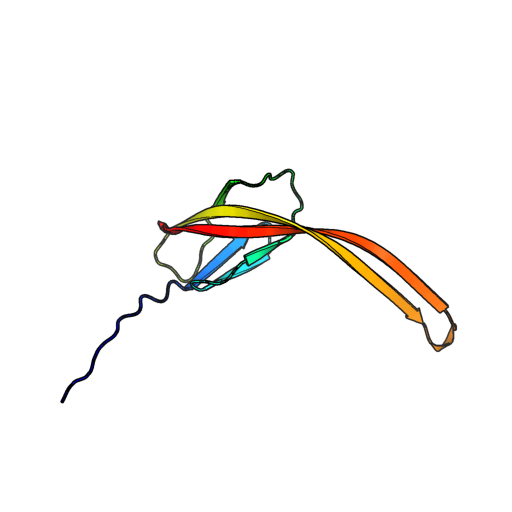 N 1
ATOM 832 C CA . LEU A 1 95 ? -3.417 -0.861 14.090 1.00 88.81 95 LEU A CA 1
ATOM 833 C C . LEU A 1 95 ? -2.827 -0.737 15.496 1.00 88.81 95 LEU A C 1
ATOM 835 O O . LEU A 1 95 ? -2.411 -1.739 16.069 1.00 88.81 95 LEU A O 1
ATOM 839 N N . ILE A 1 96 ? -2.825 0.476 16.050 1.00 87.81 96 ILE A N 1
ATOM 840 C CA . ILE A 1 96 ? -2.475 0.704 17.457 1.00 87.81 96 ILE A CA 1
ATOM 841 C C . ILE A 1 96 ? -3.744 0.671 18.304 1.00 87.81 96 ILE A C 1
ATOM 843 O O . ILE A 1 96 ? -3.821 -0.036 19.303 1.00 87.81 96 ILE A O 1
ATOM 847 N N . TYR A 1 97 ? -4.740 1.463 17.908 1.00 84.25 97 TYR A N 1
ATOM 848 C CA . TYR A 1 97 ? -5.876 1.768 18.764 1.00 84.25 97 TYR A CA 1
ATOM 849 C C . TYR A 1 97 ? -7.132 2.040 17.942 1.00 84.25 97 TYR A C 1
ATOM 851 O O . TYR A 1 97 ? -7.067 2.617 16.856 1.00 84.25 97 TYR A O 1
ATOM 859 N N . VAL A 1 98 ? -8.282 1.635 18.480 1.00 81.19 98 VAL A N 1
ATOM 860 C CA . VAL A 1 98 ? -9.599 1.968 17.928 1.00 81.19 98 VAL A CA 1
ATOM 861 C C . VAL A 1 98 ? -10.444 2.531 19.060 1.00 81.19 98 VAL A C 1
ATOM 863 O O . VAL A 1 98 ? -10.604 1.844 20.076 1.00 81.19 98 VAL A O 1
ATOM 866 N N . LYS A 1 99 ? -11.006 3.726 18.874 1.00 77.62 99 LYS A N 1
ATOM 867 C CA . LYS A 1 99 ? -11.938 4.386 19.797 1.00 77.62 99 LYS A CA 1
ATOM 868 C C . LYS A 1 99 ? -13.282 4.641 19.157 1.00 77.62 99 LYS A C 1
ATOM 870 O O . LYS A 1 99 ? -13.319 5.213 18.046 1.00 77.62 99 LYS A O 1
#

Foldseek 3Di:
DDDPPPPPVFPWKWFDDPNDIDIDTPPDWDKDWDPDDDDAQDKDKGQGMPPDPFRIWIKGFHDKDWDKDKDWDDDVVVRDIDIDIDITIITTIDTDDTD

Radius of gyration: 19.57 Å; chains: 1; bounding box: 32×42×64 Å

Organism: NCBI:txid881286

Secondary structure (DSSP, 8-state):
-----------EEEEEETTEEEEEETTPPEEEE--S---TT-EEEE--EESSS---EEEEEEEEEEEEEEEEEEETTTTEEEEEEEEEEEEEEEEEEE-